Protein AF-A0A497EEU4-F1 (afdb_monomer)

Foldseek 3Di:
DFQAQCLQQAPADPVRHGHDDPVVVVVVCVVLVHDPVVRHPGGHDLVSLVVVVDPVSVSSSVSVVVD

Secondary structure (DSSP, 8-state):
-EE-HHHHHH-B-TTS-BS--HHHHHHHHHHTT--HHHHHHH-EEHHHHHTT--HHHHHHHHHHH--

Structure (mmCIF, N/CA/C/O backbone):
data_AF-A0A497EEU4-F1
#
_entry.id   AF-A0A497EEU4-F1
#
loop_
_atom_site.group_PDB
_atom_site.id
_atom_site.type_symbol
_atom_site.label_atom_id
_atom_site.label_alt_id
_atom_site.label_comp_id
_atom_site.label_asym_id
_atom_site.label_entity_id
_atom_site.label_seq_id
_atom_site.pdbx_PDB_ins_code
_atom_site.Cartn_x
_atom_site.Cartn_y
_atom_site.Cartn_z
_atom_site.occupancy
_atom_site.B_iso_or_equiv
_atom_site.auth_seq_id
_atom_site.auth_comp_id
_atom_site.auth_asym_id
_atom_site.auth_atom_id
_atom_site.pdbx_PDB_model_num
ATOM 1 N N . MET A 1 1 ? 0.591 -6.932 10.875 1.00 91.06 1 MET A N 1
ATOM 2 C CA . MET A 1 1 ? 1.256 -5.609 10.797 1.00 91.06 1 MET A CA 1
ATOM 3 C C . MET A 1 1 ? 0.375 -4.584 10.080 1.00 91.06 1 MET A C 1
ATOM 5 O O . MET A 1 1 ? -0.497 -4.961 9.304 1.00 91.06 1 MET A O 1
ATOM 9 N N . ILE A 1 2 ? 0.570 -3.281 10.337 1.00 96.25 2 ILE A N 1
ATOM 10 C CA . ILE A 1 2 ? -0.076 -2.209 9.560 1.00 96.25 2 ILE A CA 1
ATOM 11 C C . ILE A 1 2 ? 0.802 -1.839 8.363 1.00 96.25 2 ILE A C 1
ATOM 13 O O . ILE A 1 2 ? 1.941 -1.396 8.515 1.00 96.25 2 ILE A O 1
ATOM 17 N N . ILE A 1 3 ? 0.245 -1.967 7.162 1.00 96.69 3 ILE A N 1
ATOM 18 C CA . ILE A 1 3 ? 0.852 -1.483 5.927 1.00 96.69 3 ILE A CA 1
ATOM 19 C C . ILE A 1 3 ? 0.504 -0.006 5.773 1.00 96.69 3 ILE A C 1
ATOM 21 O O . ILE A 1 3 ? -0.666 0.376 5.803 1.00 96.69 3 ILE A O 1
ATOM 25 N N . THR A 1 4 ? 1.519 0.837 5.599 1.00 96.94 4 THR A N 1
ATOM 26 C CA . THR A 1 4 ? 1.349 2.290 5.521 1.00 96.94 4 THR A CA 1
ATOM 27 C C . THR A 1 4 ? 1.708 2.832 4.143 1.00 96.94 4 THR A C 1
ATOM 29 O O . THR A 1 4 ? 2.306 2.158 3.295 1.00 96.94 4 THR A O 1
ATOM 32 N N . LEU A 1 5 ? 1.395 4.112 3.932 1.00 95.69 5 LEU A N 1
ATOM 33 C CA . LEU A 1 5 ? 1.805 4.836 2.735 1.00 95.69 5 LEU A CA 1
ATOM 34 C C . LEU A 1 5 ? 3.335 4.880 2.572 1.00 95.69 5 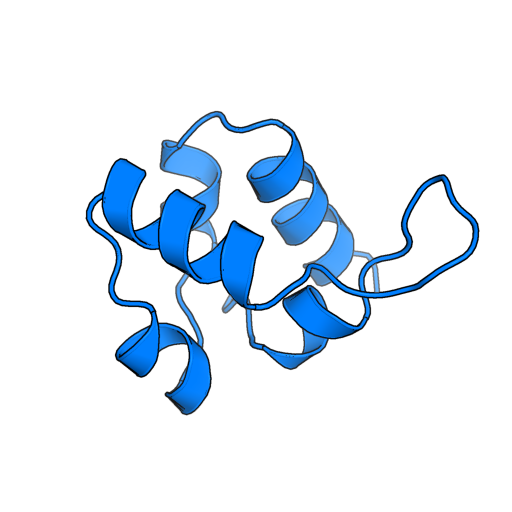LEU A C 1
ATOM 36 O O . LEU A 1 5 ? 3.811 4.944 1.442 1.00 95.69 5 LEU A O 1
ATOM 40 N N . VAL A 1 6 ? 4.101 4.810 3.667 1.00 94.94 6 VAL A N 1
ATOM 41 C CA . VAL A 1 6 ? 5.569 4.766 3.620 1.00 94.94 6 VAL A CA 1
ATOM 42 C C . VAL A 1 6 ? 6.037 3.490 2.928 1.00 94.94 6 VAL A C 1
ATOM 44 O O . VAL A 1 6 ? 6.817 3.579 1.981 1.00 94.94 6 VAL A O 1
ATOM 47 N N . HIS A 1 7 ? 5.511 2.319 3.303 1.00 95.38 7 HIS A N 1
ATOM 48 C CA . HIS A 1 7 ? 5.831 1.055 2.620 1.00 95.38 7 HIS A CA 1
ATOM 49 C C . HIS A 1 7 ? 5.450 1.141 1.138 1.00 95.38 7 HIS A C 1
ATOM 51 O O . HIS A 1 7 ? 6.276 0.917 0.254 1.00 95.38 7 HIS A O 1
ATOM 57 N N . PHE A 1 8 ? 4.229 1.605 0.860 1.00 95.56 8 PHE A N 1
ATOM 58 C CA . PHE A 1 8 ? 3.707 1.750 -0.501 1.00 95.56 8 PHE A CA 1
ATOM 59 C C . PHE A 1 8 ? 4.561 2.670 -1.381 1.00 95.56 8 PHE A C 1
ATOM 61 O O . PHE A 1 8 ? 4.666 2.455 -2.586 1.00 95.56 8 PHE A O 1
ATOM 68 N N . LYS A 1 9 ? 5.164 3.715 -0.806 1.00 95.12 9 LYS A N 1
ATOM 69 C CA . LYS A 1 9 ? 5.994 4.691 -1.526 1.00 95.12 9 LYS A CA 1
ATOM 70 C C . LYS A 1 9 ? 7.474 4.361 -1.561 1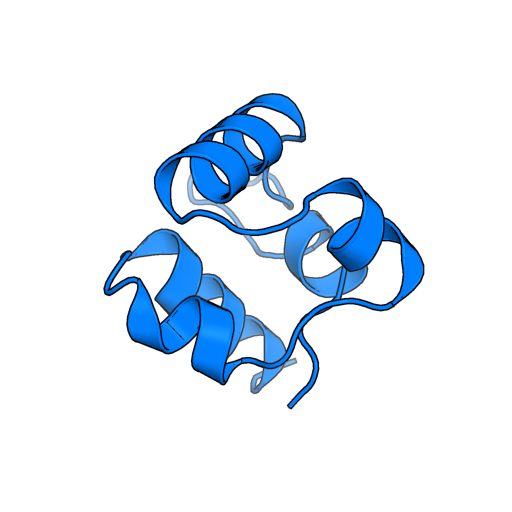.00 95.12 9 LYS A C 1
ATOM 72 O O . LYS A 1 9 ? 8.201 5.017 -2.299 1.00 95.12 9 LYS A O 1
ATOM 77 N N . SER A 1 10 ? 7.905 3.353 -0.821 1.00 94.50 10 SER A N 1
ATOM 78 C CA . SER A 1 10 ? 9.319 3.027 -0.682 1.00 94.50 10 SER A CA 1
ATOM 79 C C . SER A 1 10 ? 9.680 1.619 -1.153 1.00 94.50 10 SER A C 1
ATOM 81 O O . SER A 1 10 ? 10.869 1.321 -1.246 1.00 94.50 10 SER A O 1
ATOM 83 N N . ILE A 1 11 ? 8.686 0.795 -1.507 1.00 94.38 11 ILE A N 1
ATOM 84 C CA . ILE A 1 11 ? 8.875 -0.524 -2.122 1.00 94.38 11 ILE A CA 1
ATOM 85 C C . ILE A 1 11 ? 9.706 -0.430 -3.413 1.00 94.38 11 ILE A C 1
ATOM 87 O O . ILE A 1 11 ? 9.363 0.368 -4.291 1.00 94.38 11 ILE A O 1
ATOM 91 N N . PRO A 1 12 ? 10.791 -1.208 -3.568 1.00 92.12 12 PRO A N 1
ATOM 92 C CA . PRO A 1 12 ? 11.567 -1.224 -4.799 1.00 92.12 12 PRO A CA 1
ATOM 93 C C . PRO A 1 12 ? 10.745 -1.791 -5.957 1.00 92.12 12 PRO A C 1
ATOM 95 O O . PRO A 1 12 ? 9.941 -2.713 -5.804 1.00 92.12 12 PRO A O 1
ATOM 98 N N . ARG A 1 13 ? 10.955 -1.229 -7.143 1.00 87.44 13 ARG A N 1
ATOM 99 C CA . ARG A 1 13 ? 10.354 -1.685 -8.393 1.00 87.44 13 ARG A CA 1
ATOM 100 C C . ARG A 1 13 ? 11.437 -2.166 -9.350 1.00 87.44 13 ARG A C 1
ATOM 102 O O . ARG A 1 13 ? 12.584 -1.737 -9.285 1.00 87.44 13 ARG A O 1
ATOM 109 N N . ALA A 1 14 ? 11.039 -3.026 -10.283 1.00 79.88 14 ALA A N 1
ATOM 110 C CA . ALA A 1 14 ? 11.939 -3.614 -11.275 1.00 79.88 14 ALA 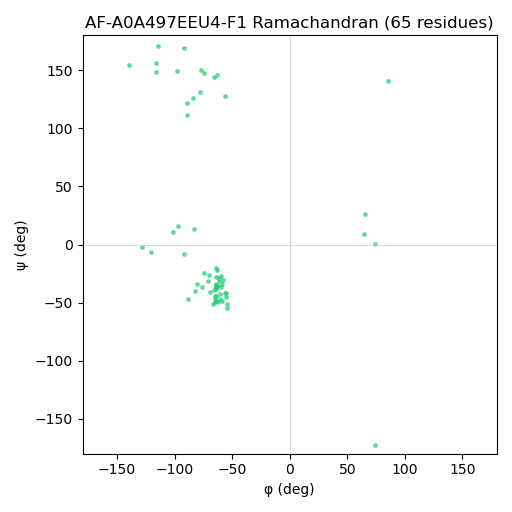A CA 1
ATOM 111 C C . ALA A 1 14 ? 12.578 -2.583 -12.227 1.00 79.88 14 ALA A C 1
ATOM 113 O O . ALA A 1 14 ? 13.627 -2.845 -12.798 1.00 79.88 14 ALA A O 1
ATOM 114 N N . ASP A 1 15 ? 11.974 -1.403 -12.382 1.00 83.12 15 ASP A N 1
ATOM 115 C CA . ASP A 1 15 ? 12.474 -0.303 -13.217 1.00 83.12 15 ASP A CA 1
ATOM 116 C C . ASP A 1 15 ? 13.525 0.577 -12.511 1.00 83.12 15 ASP A C 1
ATOM 118 O O . ASP A 1 15 ? 13.809 1.685 -12.964 1.00 83.12 15 ASP A O 1
ATOM 122 N N . GLY A 1 16 ? 14.067 0.125 -11.374 1.00 83.19 16 GLY A N 1
ATOM 123 C CA . GLY A 1 16 ? 15.054 0.861 -10.576 1.00 83.19 16 GLY A CA 1
ATOM 124 C C . GLY A 1 16 ? 14.471 2.032 -9.779 1.00 83.19 16 GLY A C 1
ATOM 125 O O . GLY A 1 16 ? 15.200 2.731 -9.076 1.00 83.19 16 GLY A O 1
ATOM 126 N N . LYS A 1 17 ? 13.155 2.264 -9.862 1.00 87.81 17 LYS A N 1
ATOM 127 C CA . LYS A 1 17 ? 12.451 3.269 -9.058 1.00 87.81 17 LYS A CA 1
ATOM 128 C C . LYS A 1 17 ? 11.913 2.655 -7.770 1.00 87.81 17 LYS A C 1
ATOM 130 O O . LYS A 1 17 ? 11.851 1.441 -7.600 1.00 87.81 17 LYS A O 1
ATOM 135 N N . HIS A 1 18 ? 11.467 3.524 -6.871 1.00 89.81 18 HIS A N 1
ATOM 136 C CA . HIS A 1 18 ? 10.803 3.134 -5.634 1.00 89.81 18 HIS A CA 1
ATOM 137 C C . HIS A 1 18 ? 9.365 3.642 -5.628 1.00 89.81 18 HIS A C 1
ATOM 139 O O . HIS A 1 18 ? 9.050 4.700 -6.178 1.00 89.81 18 HIS A O 1
ATOM 145 N N . GLY A 1 19 ? 8.499 2.882 -4.978 1.00 94.31 19 GLY A N 1
ATOM 146 C CA . GLY A 1 19 ? 7.134 3.256 -4.686 1.00 94.31 19 GLY A CA 1
ATOM 147 C C . GLY A 1 19 ? 6.140 2.972 -5.802 1.00 94.31 19 GLY A C 1
ATOM 148 O O . GLY A 1 19 ? 6.349 3.217 -6.994 1.00 94.31 19 GLY A O 1
ATOM 149 N N . TYR A 1 20 ? 4.969 2.518 -5.386 1.00 94.00 20 TYR A N 1
ATOM 150 C CA . TYR A 1 20 ? 3.810 2.404 -6.249 1.00 94.00 20 TYR A CA 1
ATOM 151 C C . TYR A 1 20 ? 3.187 3.781 -6.529 1.00 94.00 20 TYR A C 1
ATOM 153 O O . TYR A 1 20 ? 3.215 4.725 -5.722 1.00 94.00 20 TYR A O 1
ATOM 161 N N . CYS A 1 21 ? 2.628 3.927 -7.732 1.00 92.25 21 CYS A N 1
ATOM 162 C CA . CYS A 1 21 ? 2.020 5.180 -8.166 1.00 92.25 21 CYS A CA 1
ATOM 163 C C . CYS A 1 21 ? 0.635 5.372 -7.524 1.00 92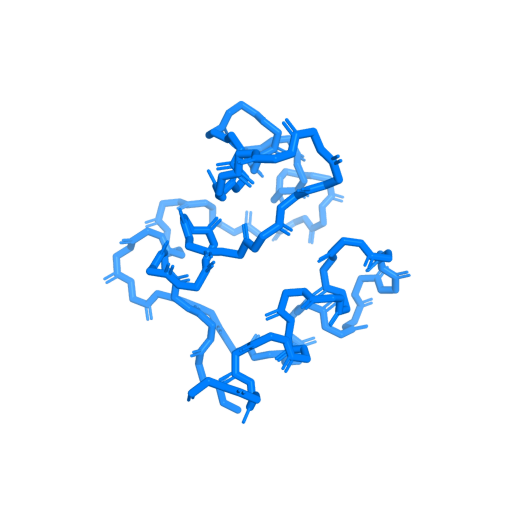.25 21 CYS A C 1
ATOM 165 O O . CYS A 1 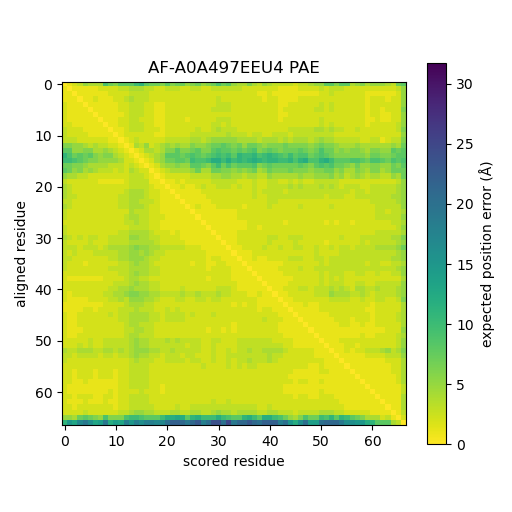21 ? -0.079 4.415 -7.234 1.00 92.25 21 CYS A O 1
ATOM 167 N N . ASN A 1 22 ? 0.231 6.631 -7.312 1.00 93.56 22 ASN A N 1
ATOM 168 C CA . ASN A 1 22 ? -1.077 6.936 -6.713 1.00 93.56 22 ASN A CA 1
ATOM 169 C C . ASN A 1 22 ? -2.237 6.472 -7.600 1.00 93.56 22 ASN A C 1
ATOM 171 O O . ASN A 1 22 ? -3.259 6.032 -7.090 1.00 93.56 22 ASN A O 1
ATOM 175 N N . THR A 1 23 ? -2.082 6.580 -8.920 1.00 94.50 23 THR A N 1
ATOM 176 C CA . THR A 1 23 ? -3.106 6.174 -9.886 1.00 94.50 23 THR A CA 1
ATOM 177 C C . THR A 1 23 ? -3.355 4.669 -9.832 1.00 94.50 23 THR A C 1
ATOM 179 O O . THR A 1 23 ? -4.505 4.252 -9.750 1.00 94.50 23 THR A O 1
ATOM 182 N N . GLY A 1 24 ? -2.286 3.865 -9.821 1.00 93.56 24 GLY A N 1
ATOM 183 C CA . GLY A 1 24 ? -2.371 2.411 -9.676 1.00 93.56 24 GLY A CA 1
ATOM 184 C C . GLY A 1 24 ? -2.940 2.011 -8.318 1.00 93.56 24 GLY A C 1
ATOM 185 O O . GLY A 1 24 ? -3.866 1.212 -8.269 1.00 93.56 24 GLY A O 1
ATOM 186 N N . GLY A 1 25 ? -2.482 2.660 -7.240 1.00 94.31 25 GLY A N 1
ATOM 187 C CA . GLY A 1 25 ? -3.042 2.474 -5.900 1.00 94.31 25 GLY A CA 1
ATOM 188 C C . GLY A 1 25 ? -4.548 2.717 -5.865 1.00 94.31 25 GLY A C 1
ATOM 189 O O . GLY A 1 25 ? -5.305 1.826 -5.521 1.00 94.31 25 GLY A O 1
ATOM 190 N N . ARG A 1 26 ? -5.030 3.877 -6.318 1.00 95.56 26 ARG A N 1
ATOM 191 C CA . ARG A 1 26 ? -6.476 4.167 -6.335 1.00 95.56 26 ARG A CA 1
ATOM 192 C C . ARG A 1 26 ? -7.291 3.115 -7.090 1.00 95.56 26 ARG A C 1
ATOM 194 O O . ARG A 1 26 ? -8.359 2.741 -6.617 1.00 95.56 26 ARG A O 1
ATOM 201 N N . LYS A 1 27 ? -6.792 2.642 -8.236 1.00 96.12 27 LYS A N 1
ATOM 202 C CA . LYS A 1 27 ? -7.450 1.584 -9.014 1.00 96.12 27 LYS A CA 1
ATOM 203 C C . LYS A 1 27 ? -7.487 0.266 -8.242 1.00 96.12 27 LYS A C 1
ATOM 205 O O . LYS A 1 27 ? -8.562 -0.297 -8.101 1.00 96.12 27 LYS A O 1
ATOM 210 N N . PHE A 1 28 ? -6.354 -0.173 -7.696 1.00 95.44 28 PHE A N 1
ATOM 211 C CA . PHE A 1 28 ? -6.261 -1.381 -6.870 1.00 95.44 28 PHE A CA 1
ATOM 212 C C . PHE A 1 28 ? -7.250 -1.338 -5.699 1.00 95.44 28 PHE A C 1
ATOM 214 O O . PHE A 1 28 ? -8.068 -2.236 -5.535 1.00 95.44 28 PHE A O 1
ATOM 221 N N . PHE A 1 29 ? -7.245 -0.245 -4.936 1.00 95.81 29 PHE A N 1
ATOM 222 C CA . PHE A 1 29 ? -8.135 -0.077 -3.790 1.00 95.81 29 PHE A CA 1
ATOM 223 C C . PHE A 1 29 ? -9.611 -0.123 -4.208 1.00 95.81 29 PHE A C 1
ATOM 225 O O . PHE A 1 29 ? -10.397 -0.825 -3.582 1.00 95.81 29 PHE A O 1
ATOM 232 N N . SER A 1 30 ? -9.979 0.529 -5.316 1.00 95.62 30 SER A N 1
ATOM 233 C CA . SER A 1 30 ? -11.346 0.464 -5.846 1.00 95.62 30 SER A CA 1
ATOM 234 C C . SER A 1 30 ? -11.752 -0.939 -6.309 1.00 95.62 30 SER A C 1
ATOM 236 O O . SER A 1 30 ? -12.912 -1.299 -6.141 1.00 95.62 30 SER A O 1
ATOM 238 N N . LEU A 1 31 ? -10.835 -1.715 -6.896 1.00 95.44 31 LEU A N 1
ATOM 239 C CA . LEU A 1 31 ? -11.110 -3.074 -7.380 1.00 95.44 31 LEU A CA 1
ATOM 240 C C . LEU A 1 31 ? -11.320 -4.068 -6.232 1.00 95.44 31 LEU A C 1
ATOM 242 O O . LEU A 1 31 ? -12.106 -4.998 -6.365 1.00 95.44 31 LEU A O 1
ATOM 246 N N . HIS A 1 32 ? -10.649 -3.851 -5.102 1.00 94.44 32 HIS A N 1
ATOM 247 C CA . HIS A 1 32 ? -10.718 -4.726 -3.930 1.00 94.44 32 HIS A CA 1
ATOM 248 C C . HIS A 1 32 ? -11.631 -4.198 -2.813 1.00 94.44 32 HIS A C 1
ATOM 250 O O . HIS A 1 32 ? -11.601 -4.723 -1.703 1.00 94.44 32 HIS A O 1
ATOM 256 N N . GLY A 1 33 ? -12.428 -3.156 -3.079 1.00 93.50 33 GLY A N 1
ATOM 257 C CA . GLY A 1 33 ? -13.358 -2.589 -2.095 1.00 93.50 33 GLY A CA 1
ATOM 258 C C . GLY A 1 33 ? -12.675 -1.948 -0.880 1.00 93.50 33 GLY A C 1
ATOM 259 O O . GLY A 1 33 ? -13.260 -1.895 0.197 1.00 93.50 33 GLY A O 1
ATOM 260 N N . MET A 1 34 ? -11.437 -1.477 -1.033 1.00 94.50 34 MET A N 1
ATOM 261 C CA . MET A 1 34 ? -10.667 -0.824 0.025 1.00 94.50 34 MET A CA 1
ATOM 262 C C . MET A 1 34 ? -10.739 0.703 -0.077 1.00 94.50 34 MET A C 1
ATOM 264 O O . MET A 1 34 ? -10.771 1.271 -1.171 1.00 94.50 34 MET A O 1
ATOM 268 N N . ASP A 1 35 ? -10.651 1.396 1.061 1.00 94.19 35 ASP A N 1
ATOM 269 C CA . ASP A 1 35 ? -10.632 2.860 1.090 1.00 94.19 35 ASP A CA 1
ATOM 270 C C . ASP A 1 35 ? -9.199 3.424 0.975 1.00 94.19 35 ASP A C 1
ATOM 272 O O . ASP A 1 35 ? -8.364 3.349 1.882 1.00 94.19 35 ASP A O 1
ATOM 276 N N . TRP A 1 36 ? -8.920 4.064 -0.165 1.00 94.69 36 TRP A N 1
ATOM 277 C CA . TRP A 1 36 ? -7.650 4.748 -0.429 1.00 94.69 36 TRP A CA 1
ATOM 278 C C . TRP A 1 36 ? -7.387 5.950 0.496 1.00 94.69 36 TRP A C 1
ATOM 280 O O . TRP A 1 36 ? -6.237 6.243 0.838 1.00 94.69 36 TRP A O 1
ATOM 290 N N . ARG A 1 37 ? -8.425 6.708 0.869 1.00 94.12 37 ARG A N 1
ATOM 291 C CA . ARG A 1 37 ? -8.294 7.863 1.771 1.00 94.12 37 ARG A CA 1
ATOM 292 C C . ARG A 1 37 ? -7.956 7.399 3.179 1.00 94.12 37 ARG A C 1
ATOM 294 O O . ARG A 1 37 ? -7.111 8.023 3.820 1.00 94.12 37 ARG A O 1
ATOM 301 N N . GLU A 1 38 ? -8.587 6.322 3.628 1.00 94.50 38 GLU A N 1
ATOM 302 C CA . GLU A 1 38 ? -8.322 5.704 4.925 1.00 94.50 38 GLU A CA 1
ATOM 303 C C . GLU A 1 38 ? -6.875 5.201 5.010 1.00 94.50 38 GLU A C 1
ATOM 305 O O . GLU A 1 38 ? -6.125 5.605 5.905 1.00 94.50 38 GLU A O 1
ATOM 310 N N . PHE A 1 39 ? -6.436 4.446 3.998 1.00 96.44 39 PHE A N 1
ATOM 311 C CA . PHE A 1 39 ? -5.067 3.943 3.896 1.00 96.44 39 PHE A CA 1
ATOM 312 C C . PHE A 1 39 ? -4.008 5.049 3.939 1.00 96.44 39 PHE A C 1
ATOM 314 O O . PHE A 1 39 ? -2.992 4.921 4.620 1.00 96.44 39 PHE A O 1
ATOM 321 N N . ARG A 1 40 ? -4.240 6.178 3.258 1.00 95.38 40 ARG A N 1
ATOM 322 C CA . ARG A 1 40 ? -3.298 7.309 3.283 1.00 95.38 40 ARG A CA 1
ATOM 323 C C . ARG A 1 40 ? -3.142 7.948 4.660 1.00 95.38 40 ARG A C 1
ATOM 325 O O . ARG A 1 40 ? -2.102 8.554 4.898 1.00 95.38 40 ARG A O 1
ATOM 332 N N . LYS A 1 41 ? -4.167 7.880 5.512 1.00 95.12 41 LYS A N 1
ATOM 333 C CA . LYS A 1 41 ? -4.162 8.516 6.835 1.00 95.12 41 LYS A CA 1
ATOM 334 C C . LYS A 1 41 ? -3.579 7.608 7.908 1.00 95.12 41 LYS A C 1
ATOM 336 O O . LYS A 1 41 ? -2.771 8.075 8.699 1.00 95.12 41 LYS A O 1
ATOM 341 N N . LYS A 1 42 ? -4.001 6.342 7.943 1.00 95.25 42 LYS A N 1
ATOM 342 C CA . LYS A 1 42 ? -3.660 5.414 9.035 1.00 95.25 42 LYS A CA 1
ATOM 343 C C . LYS A 1 42 ? -3.070 4.076 8.585 1.00 95.25 42 LYS A C 1
ATOM 345 O O . LYS A 1 42 ? -2.704 3.268 9.428 1.00 95.25 42 LYS A O 1
ATOM 350 N N . GLY A 1 43 ? -2.950 3.843 7.279 1.00 96.00 43 GLY A N 1
ATOM 351 C CA . GLY A 1 43 ? -2.619 2.526 6.746 1.00 96.00 43 GLY A CA 1
ATOM 352 C C . GLY A 1 43 ? -3.793 1.550 6.832 1.00 96.00 43 GLY A C 1
ATOM 353 O O . GLY A 1 43 ? -4.917 1.930 7.157 1.00 96.00 43 GLY A O 1
ATOM 354 N N . LEU A 1 44 ? -3.527 0.292 6.503 1.00 97.12 44 LEU A N 1
ATOM 355 C CA . LEU A 1 44 ? -4.477 -0.815 6.608 1.00 97.12 44 LEU A CA 1
ATOM 356 C C . LEU A 1 44 ? -3.760 -2.061 7.141 1.00 97.12 44 LEU A C 1
ATOM 358 O O . LEU A 1 44 ? -2.546 -2.183 6.956 1.00 97.12 44 LEU A O 1
ATOM 362 N N . PRO A 1 45 ? -4.481 -2.983 7.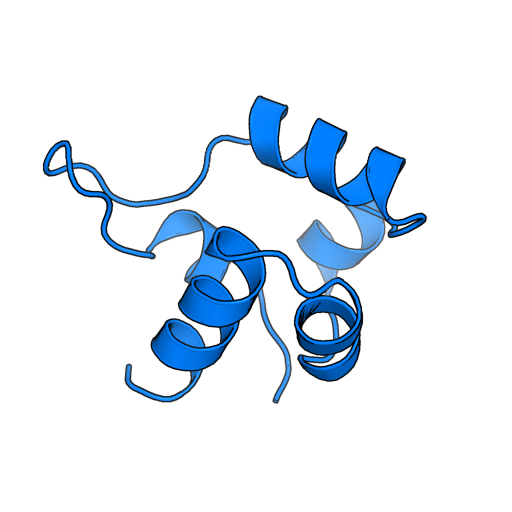793 1.00 96.88 45 PRO A N 1
ATOM 363 C CA . PRO A 1 45 ? -3.898 -4.242 8.233 1.00 96.88 45 PRO A CA 1
ATOM 364 C C . PRO A 1 45 ? -3.434 -5.080 7.039 1.00 96.88 45 PRO A C 1
ATOM 366 O O . PRO A 1 45 ? -4.060 -5.072 5.977 1.00 96.88 45 PRO A O 1
ATOM 369 N N . GLU A 1 46 ? -2.344 -5.822 7.212 1.00 95.94 46 GLU A N 1
ATOM 370 C CA . GLU A 1 46 ? -1.797 -6.696 6.170 1.00 95.94 46 GLU A CA 1
ATOM 371 C C . GLU A 1 46 ? -2.796 -7.740 5.674 1.00 95.94 46 GLU A C 1
ATOM 373 O O . GLU A 1 46 ? -2.777 -8.063 4.490 1.00 95.94 46 GLU A O 1
ATOM 378 N N . GLU A 1 47 ? -3.722 -8.209 6.522 1.00 96.38 47 GLU A N 1
ATOM 379 C CA . GLU A 1 47 ? -4.726 -9.186 6.099 1.00 96.38 47 GLU A CA 1
ATOM 380 C C . GLU A 1 47 ? -5.611 -8.631 4.976 1.00 96.38 47 GLU A C 1
ATOM 382 O O . GLU A 1 47 ? -6.076 -9.397 4.135 1.00 96.38 47 GLU A O 1
ATOM 387 N N . ALA A 1 48 ? -5.816 -7.309 4.912 1.00 95.56 48 ALA A N 1
ATOM 388 C CA . ALA A 1 48 ? -6.545 -6.675 3.816 1.00 95.56 48 ALA A CA 1
ATOM 389 C C . ALA A 1 48 ? -5.817 -6.836 2.472 1.00 95.56 48 ALA A C 1
ATOM 391 O O . ALA A 1 48 ? -6.467 -7.000 1.444 1.00 95.56 48 ALA A O 1
ATOM 392 N N . PHE A 1 49 ? -4.481 -6.835 2.481 1.00 96.19 49 PHE A N 1
ATOM 393 C CA . PHE A 1 49 ? -3.643 -7.041 1.298 1.00 96.19 49 PHE A CA 1
ATOM 394 C C . PHE A 1 49 ? -3.469 -8.526 0.979 1.00 96.19 49 PHE A C 1
ATOM 396 O O . PHE A 1 49 ? -3.542 -8.905 -0.181 1.00 96.19 49 PHE A O 1
ATOM 403 N N . LEU A 1 50 ? -3.294 -9.382 1.988 1.00 96.00 50 LEU A N 1
ATOM 404 C CA . LEU A 1 50 ? -3.163 -10.828 1.787 1.00 96.00 50 LEU A CA 1
ATOM 405 C C . LEU A 1 50 ? -4.443 -11.437 1.195 1.00 96.00 50 LEU A C 1
ATOM 407 O O . LEU A 1 50 ? -4.372 -12.292 0.315 1.00 96.00 50 LEU A O 1
ATOM 411 N N . LYS A 1 51 ? -5.620 -10.955 1.620 1.00 95.62 51 LYS A N 1
ATOM 412 C CA . LYS A 1 51 ? -6.923 -11.413 1.110 1.00 95.62 51 LYS A CA 1
ATOM 413 C C . LYS A 1 51 ? -7.157 -11.111 -0.368 1.00 95.62 51 LYS A C 1
ATOM 415 O O . LYS A 1 51 ? -8.023 -11.746 -0.961 1.00 95.62 51 LYS A O 1
ATOM 420 N N . THR A 1 52 ? -6.438 -10.161 -0.972 1.00 94.50 52 THR A N 1
ATOM 421 C CA . THR A 1 52 ? -6.629 -9.869 -2.401 1.00 94.50 52 THR A CA 1
ATOM 422 C C . THR A 1 52 ? -6.034 -10.936 -3.307 1.00 94.50 52 THR A C 1
ATOM 424 O O . THR A 1 52 ? -6.461 -11.039 -4.454 1.00 94.50 52 THR A O 1
ATOM 427 N N . GLY A 1 53 ? -5.036 -11.690 -2.825 1.00 93.25 53 GLY A N 1
ATOM 428 C CA . GLY A 1 53 ? -4.251 -12.618 -3.644 1.00 93.25 53 GLY A CA 1
ATOM 429 C C . GLY A 1 53 ? -3.423 -11.937 -4.743 1.00 93.25 53 GLY A C 1
ATOM 430 O O . GLY A 1 53 ? -2.869 -12.616 -5.603 1.00 93.25 53 GLY A O 1
ATOM 431 N N . ASP A 1 54 ? -3.338 -10.604 -4.742 1.00 95.31 54 ASP A N 1
ATOM 432 C CA . ASP A 1 54 ? -2.634 -9.846 -5.772 1.00 95.31 54 ASP A CA 1
ATOM 433 C C . ASP A 1 54 ? 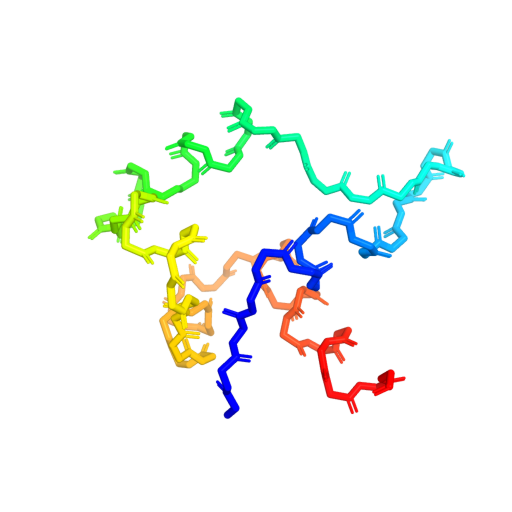-1.118 -9.883 -5.545 1.00 95.31 54 ASP A C 1
ATOM 435 O O . ASP A 1 54 ? -0.620 -9.596 -4.455 1.00 95.31 54 ASP A O 1
ATOM 439 N N . ALA A 1 55 ? -0.359 -10.186 -6.597 1.00 93.94 55 ALA A N 1
ATOM 440 C CA . ALA A 1 55 ? 1.088 -10.346 -6.500 1.00 93.94 55 ALA A CA 1
ATOM 441 C C . ALA A 1 55 ? 1.824 -9.070 -6.044 1.00 93.94 55 ALA A C 1
ATOM 443 O O . ALA A 1 55 ? 2.860 -9.166 -5.385 1.00 93.94 55 ALA A O 1
ATOM 444 N N . MET A 1 56 ? 1.329 -7.871 -6.376 1.00 93.50 56 MET A N 1
ATOM 445 C CA . MET A 1 56 ? 1.914 -6.612 -5.899 1.00 93.50 56 MET A CA 1
ATOM 446 C C . MET A 1 56 ? 1.546 -6.344 -4.438 1.00 93.50 56 MET A C 1
ATOM 448 O O . MET A 1 56 ? 2.374 -5.839 -3.683 1.00 93.50 56 MET A O 1
ATOM 452 N N . ALA A 1 57 ? 0.329 -6.699 -4.026 1.00 95.50 57 ALA A N 1
ATOM 453 C CA . ALA A 1 57 ? -0.102 -6.594 -2.635 1.00 95.50 57 ALA A CA 1
ATOM 454 C C . ALA A 1 57 ? 0.699 -7.529 -1.716 1.00 95.50 57 ALA A C 1
ATOM 456 O O . ALA A 1 57 ? 1.184 -7.087 -0.677 1.00 95.50 57 ALA A O 1
ATOM 457 N N . LEU A 1 58 ? 0.914 -8.782 -2.128 1.00 95.50 58 LEU A N 1
ATOM 458 C CA . LEU A 1 58 ? 1.734 -9.749 -1.389 1.00 95.50 58 LEU A CA 1
ATOM 459 C C . LEU A 1 58 ? 3.178 -9.257 -1.230 1.00 95.50 58 LEU A C 1
ATOM 461 O O . LEU A 1 58 ? 3.698 -9.225 -0.117 1.00 95.50 58 LEU A O 1
ATOM 465 N N . LYS A 1 59 ? 3.790 -8.768 -2.318 1.00 94.88 59 LYS A N 1
ATOM 466 C CA . LYS A 1 59 ? 5.129 -8.155 -2.277 1.00 94.88 59 LYS A CA 1
ATOM 467 C C . LYS A 1 59 ? 5.193 -6.945 -1.351 1.00 94.88 59 LYS A C 1
ATOM 469 O O . LYS A 1 59 ? 6.208 -6.723 -0.701 1.00 94.88 59 LYS A O 1
ATOM 474 N N . LEU A 1 60 ? 4.128 -6.144 -1.294 1.00 95.69 60 LEU A N 1
ATOM 475 C CA . LEU A 1 60 ? 4.058 -4.997 -0.394 1.00 95.69 60 LEU A CA 1
ATOM 476 C C . LEU A 1 60 ? 4.038 -5.414 1.079 1.00 95.69 60 LEU A C 1
ATOM 478 O O . LEU A 1 60 ? 4.670 -4.745 1.895 1.00 95.69 60 LEU A O 1
ATOM 482 N N . VAL A 1 61 ? 3.334 -6.499 1.406 1.00 96.25 61 VAL A N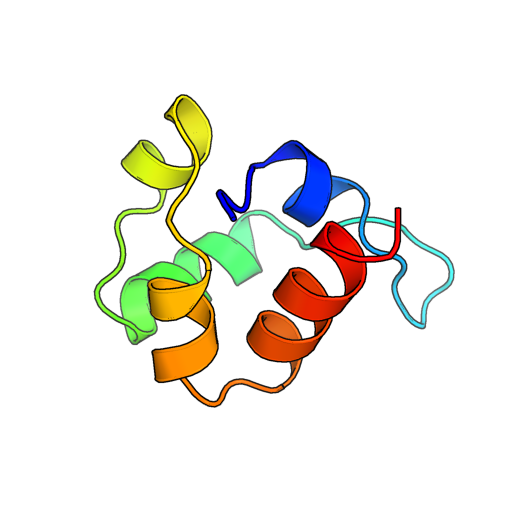 1
ATOM 483 C CA . VAL A 1 61 ? 3.321 -7.067 2.760 1.00 96.25 61 VAL A CA 1
ATOM 484 C C . VAL A 1 61 ? 4.698 -7.617 3.116 1.00 96.25 61 VAL A C 1
ATOM 486 O O . VAL A 1 61 ? 5.257 -7.218 4.130 1.00 96.25 61 VAL A O 1
ATOM 489 N N . GLU A 1 62 ? 5.288 -8.447 2.257 1.00 95.06 62 GLU A N 1
ATOM 490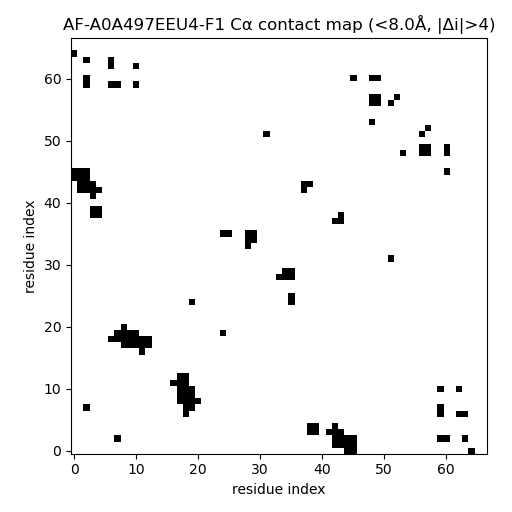 C CA . GLU A 1 62 ? 6.632 -9.003 2.460 1.00 95.06 62 GLU A CA 1
ATOM 491 C C . GLU A 1 62 ? 7.681 -7.901 2.672 1.00 95.06 62 GLU A C 1
ATOM 493 O O . GLU A 1 62 ? 8.468 -7.940 3.617 1.00 95.06 62 GLU A O 1
ATOM 498 N N . PHE A 1 63 ? 7.631 -6.855 1.848 1.00 94.94 63 PHE A N 1
ATOM 499 C CA . PHE A 1 63 ? 8.515 -5.705 1.979 1.00 94.94 63 PHE A CA 1
ATOM 500 C C . PHE A 1 63 ? 8.350 -4.955 3.306 1.00 94.94 63 PHE A C 1
ATOM 502 O O . PHE A 1 63 ? 9.327 -4.445 3.845 1.00 94.94 63 PHE A O 1
ATOM 509 N N . ALA A 1 64 ? 7.127 -4.864 3.828 1.00 94.88 64 ALA A N 1
ATOM 510 C CA . ALA A 1 64 ? 6.870 -4.224 5.113 1.00 94.88 64 ALA A CA 1
ATOM 511 C C . ALA A 1 64 ? 7.407 -5.039 6.301 1.00 94.88 64 ALA A C 1
ATOM 513 O O . ALA A 1 64 ? 7.708 -4.449 7.332 1.00 94.88 64 ALA A O 1
ATOM 514 N N . TYR A 1 65 ? 7.535 -6.361 6.159 1.00 93.06 65 TYR A N 1
ATOM 515 C CA . TYR A 1 65 ? 8.133 -7.238 7.170 1.00 93.06 65 TYR A CA 1
ATOM 516 C C . TYR A 1 65 ? 9.666 -7.247 7.144 1.00 93.06 65 TYR A C 1
ATOM 518 O O . TYR A 1 65 ? 10.292 -7.430 8.183 1.00 93.06 65 TYR A O 1
ATOM 526 N N . GLY A 1 66 ? 10.265 -7.115 5.958 1.00 82.88 66 GLY A N 1
ATOM 527 C CA . GLY A 1 66 ? 11.707 -7.267 5.735 1.00 82.88 66 GLY A CA 1
ATOM 528 C C . GLY A 1 66 ? 12.506 -5.963 5.704 1.00 82.88 66 GLY A C 1
ATOM 529 O O . GLY A 1 66 ? 13.628 -5.971 5.194 1.00 82.88 66 GLY A O 1
ATOM 530 N N . ARG A 1 67 ? 11.938 -4.851 6.181 1.00 55.91 67 ARG A N 1
ATOM 531 C CA . ARG A 1 67 ? 12.606 -3.547 6.250 1.00 55.91 67 ARG A CA 1
ATOM 532 C C . ARG A 1 67 ? 12.708 -3.032 7.676 1.00 55.91 67 ARG A C 1
ATOM 534 O O . ARG A 1 67 ? 11.715 -3.171 8.419 1.00 55.91 67 ARG A O 1
#

Solvent-accessible surface area (backbone atoms only — not comparable to full-atom values): 3919 Å² total; per-residue (Å²): 107,74,47,38,55,64,47,47,48,59,41,79,43,95,86,78,48,55,31,65,54,69,69,59,48,48,50,53,24,60,76,69,77,44,62,58,71,54,26,66,75,74,23,43,54,39,66,69,36,57,72,65,73,40,73,68,40,44,50,50,48,53,51,58,72,76,104

Radius of gyration: 10.84 Å; Cα contacts (8 Å, |Δi|>4): 69; chains: 1; bounding box: 28×21×24 Å

Sequence (67 aa):
MIITLVHFKSIPRADGKHGYCNTGGRKFFSLHGMDWREFRKKGLPEEAFLKTGDAMALKLVEFAYGR

pLDDT: mean 93.33, std 5.75, range [55.91, 97.12]

Mean predicted aligned error: 2.89 Å